Protein AF-I1CRW1-F1 (afdb_monomer_lite)

Structure (mmCIF, N/CA/C/O backbone):
data_AF-I1CRW1-F1
#
_entry.id   AF-I1CRW1-F1
#
loop_
_atom_site.group_PDB
_atom_site.id
_atom_site.type_symbol
_atom_site.label_atom_id
_atom_site.label_alt_id
_atom_site.label_comp_id
_atom_site.label_asym_id
_atom_site.label_entity_id
_atom_site.label_seq_id
_atom_site.pdbx_PDB_ins_code
_atom_site.Cartn_x
_atom_site.Cartn_y
_atom_site.Cartn_z
_atom_site.occupancy
_atom_site.B_iso_or_equiv
_atom_site.auth_seq_id
_atom_site.auth_comp_id
_atom_site.auth_asym_id
_atom_site.auth_atom_id
_atom_site.pdbx_PDB_model_num
ATOM 1 N N . MET A 1 1 ? -9.788 26.731 7.924 1.00 48.94 1 MET A N 1
ATOM 2 C CA . MET A 1 1 ? -10.470 25.967 8.991 1.00 48.94 1 MET A CA 1
ATOM 3 C C . MET A 1 1 ? -10.982 24.686 8.362 1.00 48.94 1 MET A C 1
ATOM 5 O O . MET A 1 1 ? -11.672 24.781 7.356 1.00 48.94 1 MET A O 1
ATOM 9 N N . THR A 1 2 ? -10.616 23.521 8.890 1.00 84.06 2 THR A N 1
ATOM 10 C CA . THR A 1 2 ? -11.067 22.224 8.358 1.00 84.06 2 THR A CA 1
ATOM 11 C C . THR A 1 2 ? -12.111 21.660 9.316 1.00 84.06 2 THR A C 1
ATOM 13 O O . THR A 1 2 ? -11.830 21.526 10.504 1.00 84.06 2 THR A O 1
ATOM 16 N N . VAL A 1 3 ? -13.322 21.381 8.828 1.00 88.25 3 VAL A N 1
ATOM 17 C CA . VAL A 1 3 ? -14.432 20.845 9.635 1.00 88.25 3 VAL A CA 1
ATOM 18 C C . VAL A 1 3 ? -14.585 19.354 9.338 1.00 88.25 3 VAL A C 1
ATOM 20 O O . VAL A 1 3 ? -14.726 18.965 8.178 1.00 88.25 3 VAL A O 1
ATOM 23 N N . LYS A 1 4 ? -14.563 18.509 10.379 1.00 89.75 4 LYS A N 1
ATOM 24 C CA . LYS A 1 4 ? -14.879 17.080 10.256 1.00 89.75 4 LYS A CA 1
ATOM 25 C C . LYS A 1 4 ? -16.396 16.913 10.266 1.00 89.75 4 LYS A C 1
ATOM 27 O O . LYS A 1 4 ? -17.036 17.088 11.299 1.00 89.75 4 LYS A O 1
ATOM 32 N N . HIS A 1 5 ? -16.951 16.573 9.113 1.00 87.44 5 HIS A N 1
ATOM 33 C CA . HIS A 1 5 ? -18.371 16.279 8.974 1.00 87.44 5 HIS A CA 1
ATOM 34 C C . HIS A 1 5 ? -18.668 14.856 9.479 1.00 87.44 5 HIS A C 1
ATOM 36 O O . HIS A 1 5 ? -17.792 13.987 9.479 1.00 87.44 5 HIS A O 1
ATOM 42 N N . GLY A 1 6 ? -19.895 14.626 9.953 1.00 89.06 6 GLY A N 1
ATOM 43 C CA . GLY A 1 6 ? -20.390 13.277 10.246 1.00 89.06 6 GLY A CA 1
ATOM 44 C C . GLY A 1 6 ? -20.581 12.447 8.967 1.00 89.0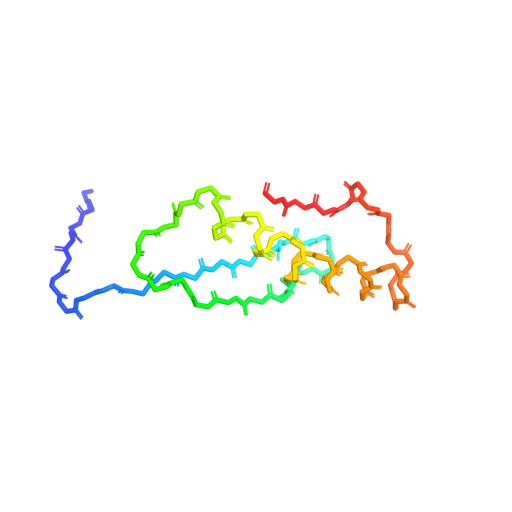6 6 GLY A C 1
ATOM 45 O O . GLY A 1 6 ? -20.356 12.938 7.867 1.00 89.06 6 GLY A O 1
ATOM 46 N N . GLY A 1 7 ? -21.018 11.192 9.105 1.00 92.38 7 GLY A N 1
ATOM 47 C CA . GLY A 1 7 ? -21.252 10.282 7.966 1.00 92.38 7 GLY A CA 1
ATOM 48 C C . GLY A 1 7 ? -20.237 9.142 7.826 1.00 92.38 7 GLY A C 1
ATOM 49 O O . GLY A 1 7 ? -20.403 8.281 6.970 1.00 92.38 7 GLY A O 1
ATOM 50 N N . GLY A 1 8 ? -19.232 9.091 8.705 1.00 89.25 8 GLY A N 1
ATOM 51 C CA . GLY A 1 8 ? -18.223 8.029 8.737 1.00 89.25 8 GLY A CA 1
ATOM 52 C C . GLY A 1 8 ? -16.969 8.350 7.920 1.00 89.25 8 GLY A C 1
ATOM 53 O O . GLY A 1 8 ? -16.817 9.443 7.380 1.00 89.25 8 GLY A O 1
ATOM 54 N N . SER A 1 9 ? -16.038 7.398 7.879 1.00 90.19 9 SER A N 1
ATOM 55 C CA . SER A 1 9 ? -14.779 7.498 7.135 1.00 90.19 9 SER A CA 1
ATOM 56 C C . SER A 1 9 ? -14.360 6.128 6.613 1.00 90.19 9 SER A C 1
ATOM 58 O O . SER A 1 9 ? -14.601 5.117 7.273 1.00 90.19 9 SER A O 1
ATOM 60 N N . ILE A 1 10 ? -13.692 6.104 5.461 1.00 92.94 10 ILE A N 1
ATOM 61 C CA . ILE A 1 10 ? -12.998 4.927 4.935 1.00 92.94 10 ILE A CA 1
ATOM 62 C C . ILE A 1 10 ? -11.490 5.158 5.023 1.00 92.94 10 ILE A C 1
AT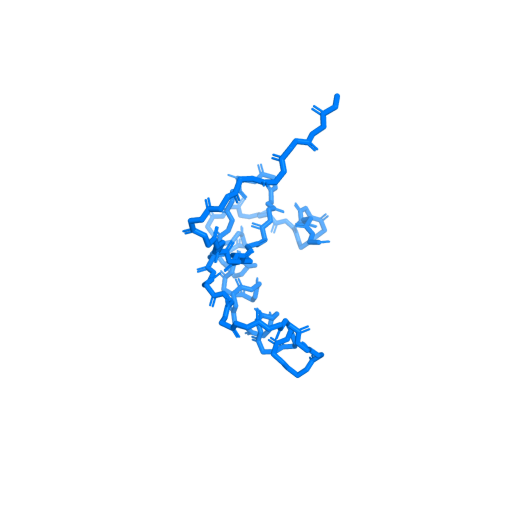OM 64 O O . ILE A 1 10 ? -11.020 6.267 4.774 1.00 92.94 10 ILE A O 1
ATOM 68 N N . MET A 1 11 ? -10.746 4.116 5.385 1.00 94.50 11 MET A N 1
ATOM 69 C CA . MET A 1 11 ? -9.290 4.110 5.333 1.00 94.50 11 MET A CA 1
ATOM 70 C C . MET A 1 11 ? -8.851 3.197 4.189 1.00 94.50 11 MET A C 1
ATOM 72 O O . MET A 1 11 ? -9.338 2.073 4.055 1.00 94.50 11 MET A O 1
ATOM 76 N N . LEU A 1 12 ? -7.966 3.712 3.345 1.00 94.31 12 LEU A N 1
ATOM 77 C CA . LEU A 1 12 ? -7.393 3.013 2.202 1.00 94.31 12 LEU A CA 1
ATOM 78 C C . LEU A 1 12 ? -5.874 3.095 2.314 1.00 94.31 12 LEU A C 1
ATOM 80 O O . LEU A 1 12 ? -5.350 4.104 2.788 1.00 94.31 12 LEU A O 1
ATOM 84 N N . TRP A 1 13 ? -5.191 2.056 1.854 1.00 94.56 13 TRP A N 1
ATOM 85 C CA . TRP A 1 13 ? -3.745 2.044 1.689 1.00 94.56 13 TRP A CA 1
ATOM 86 C C . TRP A 1 13 ? -3.398 1.690 0.243 1.00 94.56 13 TRP A C 1
ATOM 88 O O . TRP A 1 13 ? -4.100 0.894 -0.378 1.00 94.56 13 TRP A O 1
ATOM 98 N N . SER A 1 14 ? -2.350 2.309 -0.296 1.00 93.38 14 SER A N 1
ATOM 99 C CA . SER A 1 14 ? -1.793 2.026 -1.621 1.00 93.38 14 SER A CA 1
ATOM 100 C C . SER A 1 14 ? -0.357 2.531 -1.682 1.00 93.38 14 SER A C 1
ATOM 102 O O . SER A 1 14 ? -0.048 3.561 -1.082 1.00 93.38 14 SER A O 1
ATOM 104 N N . ALA A 1 15 ? 0.483 1.877 -2.482 1.00 91.06 15 ALA A N 1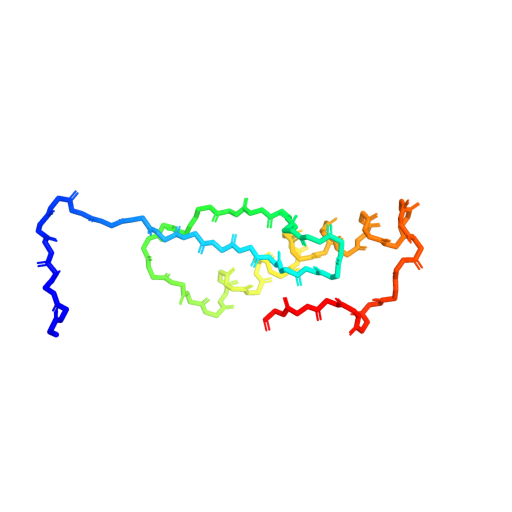
ATOM 105 C CA . ALA A 1 15 ? 1.785 2.415 -2.869 1.00 91.06 15 ALA A CA 1
ATOM 106 C C . ALA A 1 15 ? 1.645 3.385 -4.056 1.00 91.06 15 ALA A C 1
ATOM 108 O O . ALA A 1 15 ? 0.752 3.215 -4.893 1.00 91.06 15 ALA A O 1
ATOM 109 N N . ILE A 1 16 ? 2.522 4.388 -4.152 1.00 88.19 16 ILE A N 1
ATOM 110 C CA . ILE A 1 16 ? 2.598 5.292 -5.309 1.00 88.19 16 ILE A CA 1
ATOM 111 C C . ILE A 1 16 ? 3.989 5.177 -5.925 1.00 88.19 16 ILE A C 1
ATOM 113 O O . ILE A 1 16 ? 5.008 5.243 -5.248 1.00 88.19 16 ILE A O 1
ATOM 117 N N . THR A 1 17 ? 4.044 5.014 -7.237 1.00 85.75 17 THR A N 1
ATOM 118 C CA . THR A 1 17 ? 5.293 4.859 -7.986 1.00 85.75 17 THR A CA 1
ATOM 119 C C . THR A 1 17 ? 5.407 5.931 -9.056 1.00 85.75 17 THR A C 1
ATOM 121 O O . THR A 1 17 ? 4.441 6.641 -9.346 1.00 85.75 17 THR A O 1
ATOM 124 N N . TYR A 1 18 ? 6.576 6.028 -9.689 1.00 84.50 18 TYR A N 1
ATOM 125 C CA . TYR A 1 18 ? 6.749 6.871 -10.873 1.00 84.50 18 TYR A CA 1
ATOM 126 C C . TYR A 1 18 ? 5.715 6.574 -11.978 1.00 84.50 18 TYR A C 1
ATOM 128 O O . TYR A 1 18 ? 5.243 7.496 -12.640 1.00 84.50 18 TYR A O 1
ATOM 136 N N . ALA A 1 19 ? 5.317 5.309 -12.142 1.00 85.62 19 ALA A N 1
ATOM 137 C CA . ALA A 1 19 ? 4.307 4.897 -13.116 1.00 85.62 19 ALA A CA 1
ATOM 138 C C . ALA A 1 19 ? 2.863 5.232 -12.713 1.00 85.62 19 ALA A C 1
ATOM 140 O O . ALA A 1 19 ? 1.950 5.097 -13.528 1.00 85.62 19 ALA A O 1
ATOM 141 N N . GLY A 1 20 ? 2.641 5.658 -11.468 1.00 88.25 20 GLY A N 1
ATOM 142 C CA . GLY A 1 20 ? 1.323 5.943 -10.917 1.00 88.25 20 GLY A CA 1
ATOM 143 C C . GLY A 1 20 ? 0.995 5.110 -9.681 1.00 88.25 20 GLY A C 1
ATOM 144 O O . GLY A 1 20 ? 1.874 4.581 -8.997 1.00 88.25 20 GLY A O 1
ATOM 145 N N . VAL A 1 21 ? -0.299 5.049 -9.367 1.00 90.75 21 VAL A N 1
ATOM 146 C CA . VAL A 1 21 ? -0.831 4.364 -8.182 1.00 90.75 21 VAL A CA 1
ATOM 147 C C . VAL A 1 21 ? -0.727 2.850 -8.370 1.00 90.75 21 VAL A C 1
ATOM 149 O O . VAL A 1 21 ? -1.109 2.329 -9.416 1.00 90.75 21 VAL A O 1
ATOM 152 N N . GLY A 1 22 ? -0.187 2.168 -7.363 1.00 90.31 22 GLY A N 1
ATOM 153 C CA . GLY A 1 22 ? -0.085 0.715 -7.311 1.00 90.31 22 GLY A CA 1
ATOM 154 C C . GLY A 1 22 ? -1.379 0.038 -6.870 1.00 90.31 22 GLY A C 1
ATOM 155 O O . GLY A 1 22 ? -2.471 0.605 -6.939 1.00 90.31 22 GLY A O 1
ATOM 156 N N . TRP A 1 23 ? -1.245 -1.193 -6.389 1.00 93.81 23 TRP A N 1
ATOM 157 C CA . TRP A 1 23 ? -2.363 -1.892 -5.778 1.00 93.81 23 TRP A CA 1
ATOM 158 C C . TRP A 1 23 ? -2.792 -1.241 -4.468 1.00 93.81 23 TRP A C 1
ATOM 160 O O . TRP A 1 23 ? -1.990 -0.641 -3.747 1.00 93.81 23 TRP A O 1
ATOM 170 N N . MET A 1 24 ? -4.089 -1.360 -4.186 1.00 94.12 24 MET A N 1
ATOM 171 C CA . MET A 1 24 ? -4.729 -0.707 -3.059 1.00 94.12 24 MET A CA 1
ATOM 172 C C . MET A 1 24 ? -5.607 -1.672 -2.275 1.00 94.12 24 MET A C 1
ATOM 174 O O . MET A 1 24 ? -6.294 -2.517 -2.849 1.00 94.12 24 MET A O 1
ATOM 178 N N . CYS A 1 25 ? -5.679 -1.462 -0.965 1.00 94.81 25 CYS A N 1
ATOM 179 C CA . CYS A 1 25 ? -6.556 -2.216 -0.087 1.00 94.81 25 CYS A CA 1
ATOM 1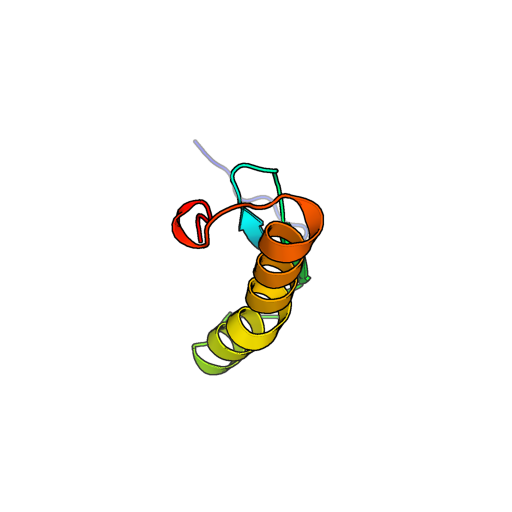80 C C . CYS A 1 25 ? -7.332 -1.299 0.864 1.00 94.81 25 CYS A C 1
ATOM 182 O O . CYS A 1 25 ? -6.933 -0.174 1.186 1.00 94.81 25 CYS A O 1
ATOM 184 N N . LYS A 1 26 ? -8.489 -1.789 1.315 1.00 95.75 26 LYS A N 1
ATOM 185 C CA . LYS A 1 26 ? -9.262 -1.148 2.376 1.00 95.75 26 LYS A CA 1
ATOM 186 C C . LYS A 1 26 ? -8.751 -1.620 3.727 1.00 95.75 26 LYS A C 1
ATOM 188 O O . LYS A 1 26 ? -8.735 -2.815 4.001 1.00 95.75 26 LYS A O 1
ATOM 193 N N . VAL A 1 27 ? -8.457 -0.668 4.602 1.00 95.81 27 VAL A N 1
ATOM 194 C CA . VAL A 1 27 ? -8.066 -0.940 5.984 1.00 95.81 27 VAL A CA 1
ATOM 195 C C . VAL A 1 27 ? -9.315 -0.886 6.853 1.00 95.81 27 VAL A C 1
ATOM 197 O O . VAL A 1 27 ? -10.032 0.119 6.889 1.00 95.81 27 VAL A O 1
ATOM 200 N N . ASN A 1 28 ? -9.613 -1.990 7.534 1.00 93.31 28 ASN A N 1
ATOM 201 C CA . ASN A 1 28 ? -10.731 -2.055 8.465 1.00 93.31 28 ASN A CA 1
ATOM 202 C C . ASN A 1 28 ? -10.231 -1.745 9.879 1.00 93.31 28 ASN A C 1
ATOM 204 O O . ASN A 1 28 ? -9.424 -2.485 10.429 1.00 93.31 28 ASN A O 1
ATOM 208 N N . GLY A 1 29 ? -10.744 -0.669 10.479 1.00 90.19 29 GLY A N 1
ATOM 209 C CA . GLY A 1 29 ? -10.309 -0.228 11.803 1.00 90.19 29 GLY A CA 1
ATOM 210 C C . GLY A 1 29 ? -8.988 0.541 11.754 1.00 90.19 29 GLY A C 1
ATOM 211 O O . GLY A 1 29 ? -8.757 1.322 10.832 1.00 90.19 29 GLY A O 1
ATOM 212 N N . ASN A 1 30 ? -8.157 0.349 12.776 1.00 91.50 30 ASN A N 1
ATOM 213 C CA . ASN A 1 30 ? -6.841 0.974 12.859 1.00 91.50 30 ASN A CA 1
ATOM 214 C C . ASN A 1 30 ? -5.792 0.050 12.242 1.00 91.50 30 ASN A C 1
ATOM 216 O O . ASN A 1 30 ? -5.842 -1.159 12.440 1.00 91.50 30 ASN A O 1
ATOM 220 N N . MET A 1 31 ? -4.821 0.633 11.547 1.00 95.00 31 MET A N 1
ATOM 221 C CA . MET A 1 31 ? -3.654 -0.096 11.067 1.00 95.00 31 MET A CA 1
ATOM 222 C C . MET A 1 31 ? -2.677 -0.323 12.224 1.00 95.00 31 MET A C 1
ATOM 224 O O . MET A 1 31 ? -2.154 0.643 12.782 1.00 95.00 31 MET A O 1
ATOM 228 N N . ASP A 1 32 ? -2.449 -1.580 12.592 1.00 95.81 32 ASP A N 1
ATOM 229 C CA . ASP A 1 32 ? -1.361 -1.973 13.488 1.00 95.81 32 ASP A CA 1
ATOM 230 C C . ASP A 1 32 ? -0.128 -2.427 12.690 1.00 95.81 32 ASP A C 1
ATOM 232 O O . ASP A 1 32 ? -0.113 -2.410 11.456 1.00 95.81 32 ASP A O 1
ATOM 236 N N . LYS A 1 33 ? 0.956 -2.757 13.398 1.00 96.75 33 LYS A N 1
ATOM 237 C CA . LYS A 1 33 ? 2.232 -3.115 12.763 1.00 96.75 33 LYS A CA 1
ATOM 238 C C . LYS A 1 33 ? 2.151 -4.467 12.047 1.00 96.75 33 LYS A C 1
ATOM 240 O O . LYS A 1 33 ? 2.836 -4.650 11.045 1.00 96.75 33 LYS A O 1
ATOM 245 N N . GLU A 1 34 ? 1.350 -5.400 12.559 1.00 97.12 34 GLU A N 1
ATOM 246 C CA . GLU A 1 34 ? 1.131 -6.715 11.967 1.00 97.12 34 GLU A CA 1
ATOM 247 C C . GLU A 1 34 ? 0.402 -6.579 10.630 1.00 97.12 34 GLU A C 1
ATOM 249 O O . GLU A 1 34 ? 0.929 -7.024 9.611 1.00 97.12 34 GLU A O 1
ATOM 254 N N . LEU A 1 35 ? -0.728 -5.867 10.615 1.00 95.94 35 LEU A N 1
ATOM 255 C CA . LEU A 1 35 ? -1.488 -5.578 9.404 1.00 95.94 35 LEU A CA 1
ATOM 256 C C . LEU A 1 35 ? -0.668 -4.752 8.415 1.00 95.94 35 LEU A C 1
ATOM 258 O O . LEU A 1 35 ? -0.715 -5.000 7.214 1.00 95.94 35 LEU A O 1
ATOM 262 N N . TYR A 1 36 ? 0.110 -3.780 8.896 1.00 95.38 36 TYR A N 1
ATOM 263 C CA . TYR A 1 36 ? 0.982 -3.013 8.013 1.00 95.38 36 TYR A CA 1
ATOM 264 C C . TYR A 1 36 ? 2.024 -3.905 7.335 1.00 95.38 36 TYR A C 1
ATOM 266 O O . TYR A 1 36 ? 2.217 -3.799 6.130 1.00 95.38 36 TYR A O 1
ATOM 274 N N . ARG A 1 37 ? 2.657 -4.826 8.075 1.00 96.38 37 ARG A N 1
ATOM 275 C CA . ARG A 1 37 ? 3.603 -5.789 7.495 1.00 96.38 37 ARG A CA 1
ATOM 276 C C . ARG A 1 37 ? 2.930 -6.669 6.440 1.00 96.38 37 ARG A C 1
ATOM 278 O O . ARG A 1 37 ? 3.498 -6.836 5.369 1.00 96.38 37 ARG A O 1
ATOM 285 N N . GLU A 1 38 ? 1.731 -7.177 6.718 1.00 96.50 38 GLU A N 1
ATOM 286 C CA . GLU A 1 38 ? 0.958 -7.975 5.755 1.00 96.50 38 GLU A CA 1
ATOM 287 C C . GLU A 1 38 ? 0.648 -7.184 4.477 1.00 96.50 38 GLU A C 1
ATOM 289 O O . GLU A 1 38 ? 0.823 -7.692 3.377 1.00 96.50 38 GLU A O 1
ATOM 294 N N . ILE A 1 39 ? 0.273 -5.909 4.604 1.00 95.81 39 ILE A N 1
ATOM 295 C CA . ILE A 1 39 ? 0.030 -5.029 3.454 1.00 95.81 39 ILE A CA 1
ATOM 296 C C . ILE A 1 39 ? 1.302 -4.824 2.614 1.00 95.81 39 ILE A C 1
ATOM 298 O O . ILE A 1 39 ? 1.217 -4.748 1.388 1.00 95.81 39 ILE A O 1
ATOM 302 N N . LEU A 1 40 ? 2.479 -4.741 3.241 1.00 94.25 40 LEU A N 1
ATOM 303 C CA . LEU A 1 40 ? 3.747 -4.622 2.515 1.00 94.25 40 LEU A CA 1
ATOM 304 C C . LEU A 1 40 ? 4.130 -5.925 1.797 1.00 94.25 40 LEU A C 1
ATOM 306 O O . LEU A 1 40 ? 4.602 -5.878 0.666 1.00 94.25 40 LEU A O 1
ATOM 310 N N . GLU A 1 41 ? 3.929 -7.073 2.438 1.00 95.56 41 GLU A N 1
ATOM 311 C CA . GLU A 1 41 ? 4.193 -8.393 1.841 1.00 95.56 41 GLU A CA 1
ATOM 312 C C . GLU A 1 41 ? 3.205 -8.724 0.713 1.00 95.56 41 GLU A C 1
ATOM 314 O O . GLU A 1 41 ? 3.495 -9.552 -0.138 1.00 95.56 41 GLU A O 1
ATOM 319 N N . ASP A 1 42 ? 2.046 -8.065 0.677 1.00 94.94 42 ASP A N 1
ATOM 320 C CA . ASP A 1 42 ? 1.014 -8.354 -0.313 1.00 94.94 42 ASP A CA 1
ATOM 321 C C . ASP A 1 42 ? 0.882 -7.241 -1.370 1.00 94.94 42 ASP A C 1
ATOM 323 O O . ASP A 1 42 ? 1.288 -7.390 -2.522 1.00 94.94 42 ASP A O 1
ATOM 327 N N . GLU A 1 43 ? 0.358 -6.072 -0.999 1.00 94.25 43 GLU A N 1
ATOM 328 C CA . GLU A 1 43 ? 0.027 -5.011 -1.959 1.00 94.25 43 GLU A CA 1
ATOM 329 C C . GLU A 1 43 ? 1.271 -4.273 -2.488 1.00 94.25 43 GLU A C 1
ATOM 331 O O . GLU A 1 43 ? 1.338 -3.931 -3.678 1.00 94.25 43 GLU A O 1
ATOM 336 N N . LEU A 1 44 ? 2.278 -4.031 -1.635 1.00 92.38 44 LEU A N 1
ATOM 337 C CA . LEU A 1 44 ? 3.533 -3.408 -2.076 1.00 92.38 44 LEU A CA 1
ATOM 338 C C . LEU A 1 44 ? 4.350 -4.368 -2.944 1.00 92.38 44 LEU A C 1
ATOM 340 O O . LEU A 1 44 ? 4.868 -3.941 -3.977 1.00 92.38 44 LEU A O 1
ATOM 344 N N . GLU A 1 45 ? 4.459 -5.641 -2.560 1.00 92.38 45 GLU A N 1
ATOM 345 C CA . GLU A 1 45 ? 5.190 -6.650 -3.335 1.00 92.38 45 GLU A CA 1
ATOM 346 C C . GLU A 1 45 ? 4.560 -6.832 -4.720 1.00 92.38 45 GLU A C 1
ATOM 3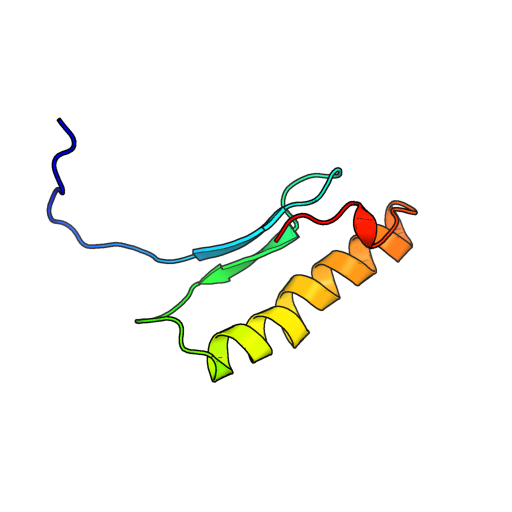48 O O . GLU A 1 45 ? 5.247 -6.623 -5.720 1.00 92.38 45 GLU A O 1
ATOM 353 N N . ARG A 1 46 ? 3.233 -7.008 -4.805 1.00 92.56 46 ARG A N 1
ATOM 354 C CA . ARG A 1 46 ? 2.517 -7.079 -6.093 1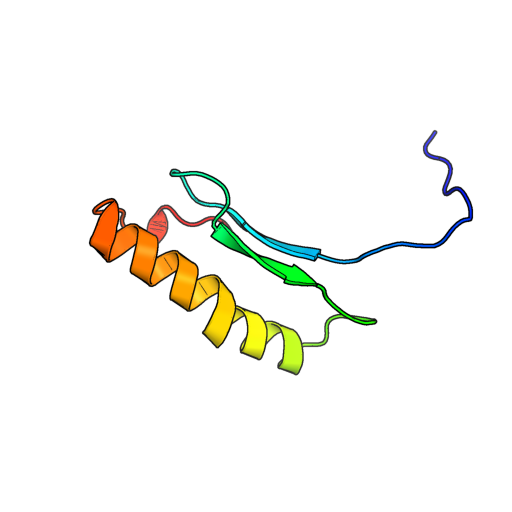.00 92.56 46 ARG A CA 1
ATOM 355 C C . ARG A 1 46 ? 2.706 -5.828 -6.956 1.00 92.56 46 ARG A C 1
ATOM 357 O O . ARG A 1 46 ? 2.812 -5.915 -8.181 1.00 92.56 46 ARG A O 1
ATOM 364 N N . THR A 1 47 ? 2.731 -4.644 -6.338 1.00 91.56 47 THR A N 1
ATOM 365 C CA . THR A 1 47 ? 3.013 -3.389 -7.055 1.00 91.56 47 THR A CA 1
ATOM 366 C C . THR A 1 47 ? 4.445 -3.384 -7.584 1.00 91.56 47 THR A C 1
ATOM 368 O O . THR A 1 47 ? 4.683 -2.982 -8.721 1.00 91.56 47 THR A O 1
ATOM 371 N N . THR A 1 48 ? 5.400 -3.837 -6.776 1.00 89.56 48 THR A N 1
ATOM 372 C CA . THR A 1 48 ? 6.820 -3.901 -7.137 1.00 89.56 48 THR A CA 1
ATOM 373 C C . THR A 1 48 ? 7.042 -4.831 -8.319 1.00 89.56 48 THR A C 1
ATOM 375 O O . THR A 1 48 ? 7.650 -4.421 -9.303 1.00 89.56 48 THR A O 1
ATOM 378 N N . GLU A 1 49 ? 6.518 -6.054 -8.237 1.00 90.12 49 GLU A N 1
ATOM 379 C CA . GLU A 1 49 ? 6.628 -7.071 -9.284 1.00 90.12 49 GLU A CA 1
ATOM 380 C C . GLU A 1 49 ? 6.076 -6.550 -10.609 1.00 90.12 49 GLU A C 1
ATOM 382 O O . GLU A 1 49 ? 6.752 -6.609 -11.632 1.00 90.12 49 GLU A O 1
ATOM 387 N N . PHE A 1 50 ? 4.891 -5.933 -10.587 1.00 89.44 50 PHE A N 1
ATOM 388 C CA . PHE A 1 50 ? 4.311 -5.338 -11.788 1.00 89.44 50 PHE A CA 1
ATOM 389 C C . PHE A 1 50 ? 5.212 -4.253 -12.396 1.00 89.44 50 PHE A C 1
ATOM 391 O O . PHE A 1 50 ? 5.406 -4.220 -13.611 1.00 89.44 50 PHE A O 1
ATOM 398 N N . ASN A 1 51 ? 5.768 -3.367 -11.567 1.00 87.62 51 ASN A N 1
ATOM 399 C CA . ASN A 1 51 ? 6.629 -2.284 -12.038 1.00 87.62 51 ASN A CA 1
ATOM 400 C C . ASN A 1 51 ? 7.950 -2.798 -12.629 1.00 87.62 51 ASN A C 1
ATOM 402 O O . ASN A 1 51 ? 8.391 -2.279 -13.653 1.00 87.62 51 ASN A O 1
ATOM 406 N N . ILE A 1 52 ? 8.552 -3.827 -12.031 1.00 87.50 52 ILE A N 1
ATOM 407 C CA . ILE A 1 52 ? 9.781 -4.441 -12.546 1.00 87.50 52 ILE A CA 1
ATOM 408 C C . ILE A 1 52 ? 9.485 -5.186 -13.855 1.00 87.50 52 ILE A C 1
ATOM 410 O O . ILE A 1 52 ? 10.116 -4.914 -14.874 1.00 87.50 52 ILE A O 1
ATOM 414 N N . ASP A 1 53 ? 8.483 -6.067 -13.859 1.00 87.44 53 ASP A N 1
ATOM 415 C CA . ASP A 1 53 ? 8.232 -6.989 -14.972 1.00 87.44 53 ASP A CA 1
ATOM 416 C C . ASP A 1 53 ? 7.608 -6.321 -16.199 1.00 87.44 53 ASP A C 1
ATOM 418 O O . ASP A 1 53 ? 7.755 -6.811 -17.322 1.00 87.44 53 ASP A O 1
ATOM 422 N N . LYS A 1 54 ? 6.821 -5.259 -15.999 1.00 84.94 54 LYS A N 1
ATOM 423 C CA . LYS A 1 54 ? 6.060 -4.617 -17.084 1.00 84.94 54 LYS A CA 1
ATOM 424 C C . LYS A 1 54 ? 6.606 -3.270 -17.496 1.00 84.94 54 LYS A C 1
ATOM 426 O O . LYS A 1 54 ? 6.358 -2.867 -18.630 1.00 84.94 54 LYS A O 1
ATOM 431 N N . LEU A 1 55 ? 7.287 -2.577 -16.592 1.00 83.62 55 LEU A N 1
ATOM 432 C CA . LEU A 1 55 ? 7.706 -1.197 -16.807 1.00 83.62 55 LEU A CA 1
ATOM 433 C C . LEU A 1 55 ? 9.223 -1.014 -16.692 1.00 83.62 55 LEU A C 1
ATOM 435 O O . LEU A 1 55 ? 9.689 0.099 -16.915 1.00 83.62 55 LEU A O 1
ATOM 439 N N . GLU A 1 56 ? 9.973 -2.083 -16.384 1.00 82.31 56 GLU A N 1
ATOM 440 C CA . GLU A 1 56 ? 11.434 -2.067 -16.207 1.00 82.31 56 GLU A CA 1
ATOM 441 C C . GLU A 1 56 ? 11.888 -0.989 -15.204 1.00 82.31 56 GLU A C 1
ATOM 443 O O . GLU A 1 56 ? 12.958 -0.394 -15.331 1.00 82.31 56 GLU A O 1
ATOM 448 N N . LEU A 1 57 ? 11.039 -0.702 -14.209 1.00 81.56 57 LEU A N 1
ATOM 449 C CA . LEU A 1 57 ? 11.303 0.313 -13.197 1.00 81.56 57 LEU A CA 1
ATOM 450 C C . LEU A 1 57 ? 12.067 -0.279 -12.016 1.00 81.56 57 LEU A C 1
ATOM 452 O O . LEU A 1 57 ? 11.781 -1.373 -11.531 1.00 81.56 57 LEU A O 1
ATOM 456 N N . GLU A 1 58 ? 13.008 0.507 -11.509 1.00 76.69 58 GLU A N 1
ATOM 457 C CA . GLU A 1 58 ? 13.826 0.148 -10.361 1.00 76.69 58 GLU A CA 1
ATOM 458 C C . GLU A 1 58 ? 13.055 0.328 -9.056 1.00 76.69 58 GLU A C 1
ATOM 460 O O . GLU A 1 58 ? 12.276 1.268 -8.869 1.00 76.69 58 GLU A O 1
ATOM 465 N N . ARG A 1 59 ? 13.359 -0.526 -8.076 1.00 69.81 59 ARG A N 1
ATOM 466 C CA . ARG A 1 59 ? 12.697 -0.531 -6.761 1.00 69.81 59 ARG A CA 1
ATOM 467 C C . ARG A 1 59 ? 12.781 0.815 -6.028 1.00 69.81 59 ARG A C 1
ATOM 469 O O . ARG A 1 59 ? 11.900 1.161 -5.247 1.00 69.81 59 ARG A O 1
ATOM 476 N N . GLN A 1 60 ? 13.832 1.587 -6.300 1.00 69.81 60 GLN A N 1
ATOM 477 C CA . GLN A 1 60 ? 14.066 2.921 -5.739 1.00 69.81 60 GLN A CA 1
ATOM 478 C C . GLN A 1 60 ? 13.113 4.001 -6.280 1.00 69.81 60 GLN A C 1
ATOM 480 O O . GLN A 1 60 ? 13.096 5.109 -5.751 1.00 69.81 60 GLN A O 1
ATOM 485 N N . GLN A 1 61 ? 12.328 3.705 -7.320 1.00 69.62 61 GLN A N 1
ATOM 486 C CA . GLN A 1 61 ? 11.332 4.615 -7.896 1.00 69.62 61 GLN A CA 1
ATOM 487 C C . GLN A 1 61 ? 9.949 4.480 -7.235 1.00 69.62 61 GLN A C 1
ATOM 489 O O . GLN A 1 61 ? 8.996 5.150 -7.646 1.00 69.62 61 GLN A O 1
ATOM 494 N N . MET A 1 62 ? 9.829 3.621 -6.219 1.00 67.38 62 MET A N 1
ATOM 495 C CA . MET A 1 62 ? 8.628 3.493 -5.402 1.00 67.38 62 MET A CA 1
ATOM 496 C C . MET A 1 62 ? 8.668 4.445 -4.207 1.00 67.38 62 MET A C 1
ATOM 498 O O . MET A 1 62 ? 9.684 4.554 -3.523 1.00 67.38 62 MET A O 1
ATOM 502 N N . ILE A 1 63 ? 7.544 5.107 -3.943 1.00 66.19 63 ILE A N 1
ATOM 503 C CA . ILE A 1 63 ? 7.339 5.999 -2.803 1.00 66.19 63 ILE A CA 1
ATOM 504 C C . ILE A 1 63 ? 6.231 5.375 -1.942 1.00 66.19 63 ILE A C 1
ATOM 506 O O . ILE A 1 63 ? 5.120 5.135 -2.421 1.00 66.19 63 ILE A O 1
ATOM 510 N N . PHE A 1 64 ? 6.542 5.085 -0.681 1.00 64.62 64 PHE A N 1
ATOM 511 C CA . PHE A 1 64 ? 5.631 4.489 0.301 1.00 64.62 64 PHE A CA 1
ATOM 512 C C . PHE A 1 64 ? 5.616 5.310 1.589 1.00 64.62 64 PHE A C 1
ATOM 514 O O . PHE A 1 64 ? 6.699 5.793 1.994 1.00 64.62 64 PHE A O 1
#

Radius of gyration: 14.48 Å; chains: 1; bounding box: 35×34×31 Å

InterPro domains:
  IPR036397 Ribonuclease H superfamily [G3DSA:3.30.420.10] (1-64)

Organism: Rhizopus delemar (strain RA 99-880 / ATCC MYA-4621 / FGSC 9543 / NRRL 43880) (NCBI:txid246409)

Sequence (64 aa):
MTVKHGGGSIMLWSAITYAGVGWMCKVNGNMDKELYREILEDELERTTEFNIDKLELERQQMIF

Secondary structure (DSSP, 8-state):
-----SS---EEEEEEETTEEEEEEEEPS---HHHHHHHIIIIIHHHHHHHHHHH---GGGEE-

Foldseek 3Di:
DDDDDDDDDWDKDWKAFPVGTFDMDTDDDDDDPVNVVVCCVPGVVRRQCCCCVPVVDDPVRIDD

pLDDT: mean 88.18, std 9.36, range [48.94, 97.12]